Protein AF-A0A5C5ZJC8-F1 (afdb_monomer)

pLDDT: mean 74.89, std 16.45, range [43.16, 97.62]

Foldseek 3Di:
DDDDPVVNVVVVVVVVVVVVVVVVVVVVVVVVVVCVPPPQQLVRVLVVLVVCVVVVVDDPVRNVVSCVVSVVRVVVVPPDDDDDPCPPPPPDPDPDDDDDDDDDDDDDDDDD

Structure (mmCIF, N/CA/C/O backbone):
data_AF-A0A5C5ZJC8-F1
#
_entry.id   AF-A0A5C5ZJC8-F1
#
loop_
_atom_site.group_PDB
_atom_site.id
_atom_site.type_symbol
_atom_site.label_atom_id
_atom_site.label_alt_id
_atom_site.label_comp_id
_atom_site.label_asym_id
_atom_site.label_entity_id
_atom_site.label_seq_id
_atom_site.pdbx_PDB_ins_code
_atom_site.Cartn_x
_atom_site.Cartn_y
_atom_site.Cartn_z
_atom_site.occupancy
_atom_site.B_iso_or_equiv
_atom_site.auth_seq_id
_atom_site.auth_comp_id
_atom_site.auth_asym_id
_atom_site.auth_atom_id
_atom_site.pdbx_PDB_model_num
ATOM 1 N N . MET A 1 1 ? 9.262 2.527 -43.964 1.00 54.50 1 MET A N 1
ATOM 2 C CA . MET A 1 1 ? 8.753 1.860 -42.747 1.00 54.50 1 MET A CA 1
ATOM 3 C C . MET A 1 1 ? 9.905 1.767 -41.766 1.00 54.50 1 MET A C 1
ATOM 5 O O . MET A 1 1 ? 10.936 1.224 -42.136 1.00 54.50 1 MET A O 1
ATOM 9 N N . LEU A 1 2 ? 9.792 2.381 -40.588 1.00 67.94 2 LEU A N 1
ATOM 10 C CA . LEU A 1 2 ? 10.850 2.338 -39.580 1.00 67.94 2 LEU A CA 1
ATOM 11 C C . LEU A 1 2 ? 10.755 0.989 -38.848 1.00 67.94 2 LEU A C 1
ATOM 13 O O . LEU A 1 2 ? 9.857 0.798 -38.033 1.00 67.94 2 LEU A O 1
ATOM 17 N N . THR A 1 3 ? 11.620 0.032 -39.188 1.00 79.50 3 THR A N 1
ATOM 18 C CA . THR A 1 3 ? 11.687 -1.261 -38.489 1.00 79.50 3 THR A CA 1
ATOM 19 C C . THR A 1 3 ? 12.457 -1.072 -37.192 1.00 79.50 3 THR A C 1
ATOM 21 O O . THR A 1 3 ? 13.662 -0.830 -37.207 1.00 79.50 3 THR A O 1
ATOM 24 N N . ILE A 1 4 ? 11.757 -1.176 -36.066 1.00 81.31 4 ILE A N 1
ATOM 25 C CA . ILE A 1 4 ? 12.390 -1.222 -34.750 1.00 81.31 4 ILE A CA 1
ATOM 26 C C . ILE A 1 4 ? 12.947 -2.641 -34.566 1.00 81.31 4 ILE A C 1
ATOM 28 O O . ILE A 1 4 ? 12.202 -3.606 -34.752 1.00 81.31 4 ILE A O 1
ATOM 32 N N . PRO A 1 5 ? 14.238 -2.808 -34.231 1.00 86.44 5 PRO A N 1
ATOM 33 C CA . PRO A 1 5 ? 14.788 -4.134 -34.004 1.00 86.44 5 PRO A CA 1
ATOM 34 C C . PRO A 1 5 ? 14.104 -4.777 -32.786 1.00 86.44 5 PRO A C 1
ATOM 36 O O . PRO A 1 5 ? 13.853 -4.086 -31.793 1.00 86.44 5 PRO A O 1
ATOM 39 N N .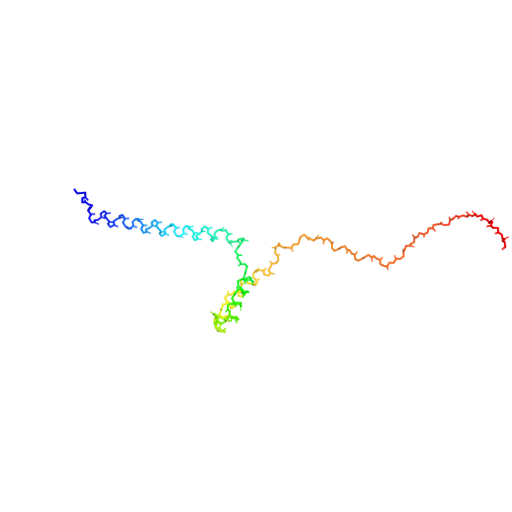 PRO A 1 6 ? 13.839 -6.096 -32.811 1.00 85.75 6 PRO A N 1
ATOM 40 C CA . PRO A 1 6 ? 13.054 -6.772 -31.772 1.00 85.75 6 PRO A CA 1
ATOM 41 C C . PRO A 1 6 ? 13.667 -6.612 -30.374 1.00 85.75 6 PRO A C 1
ATOM 43 O O . PRO A 1 6 ? 12.950 -6.497 -29.384 1.00 85.75 6 PRO A O 1
ATOM 46 N N . MET A 1 7 ? 14.996 -6.507 -30.297 1.00 86.31 7 MET A N 1
ATOM 47 C CA . MET A 1 7 ? 15.718 -6.265 -29.045 1.00 86.31 7 MET A CA 1
ATOM 48 C C . MET A 1 7 ? 15.472 -4.859 -28.485 1.00 86.31 7 MET A C 1
ATOM 50 O O . MET A 1 7 ? 15.317 -4.701 -27.278 1.00 86.31 7 MET A O 1
ATOM 54 N N . ALA A 1 8 ? 15.375 -3.838 -29.345 1.00 90.31 8 ALA A N 1
ATOM 55 C CA . ALA A 1 8 ? 15.044 -2.483 -28.905 1.00 90.31 8 ALA A CA 1
ATOM 56 C C . ALA A 1 8 ? 13.580 -2.382 -28.463 1.00 90.31 8 ALA A C 1
ATOM 58 O O . ALA A 1 8 ? 13.286 -1.719 -27.473 1.00 90.31 8 ALA A O 1
ATOM 59 N N . GLN A 1 9 ? 12.670 -3.083 -29.145 1.00 89.38 9 GLN A N 1
ATOM 60 C CA . GLN A 1 9 ? 11.273 -3.170 -28.721 1.00 89.38 9 GLN A CA 1
ATOM 61 C C . GLN A 1 9 ? 11.147 -3.832 -27.340 1.00 89.38 9 GLN A C 1
ATOM 63 O O . GLN A 1 9 ? 10.446 -3.309 -26.475 1.00 89.38 9 GLN A O 1
ATOM 68 N N . ALA A 1 10 ? 11.861 -4.937 -27.104 1.00 92.25 10 ALA A N 1
ATOM 69 C CA . ALA A 1 10 ? 11.886 -5.600 -25.802 1.00 92.25 10 ALA A CA 1
ATOM 70 C C . ALA A 1 10 ? 12.462 -4.691 -24.703 1.00 92.25 10 ALA A C 1
ATOM 72 O O . ALA A 1 10 ? 11.873 -4.581 -23.629 1.00 92.25 10 ALA A O 1
ATOM 73 N N . ALA A 1 11 ? 13.566 -3.990 -24.984 1.00 94.38 11 ALA A N 1
ATOM 74 C CA . ALA A 1 11 ? 14.177 -3.058 -24.040 1.00 94.38 11 ALA A CA 1
ATOM 75 C C . ALA A 1 11 ? 13.242 -1.891 -23.677 1.00 94.38 11 ALA A C 1
ATOM 77 O O . ALA A 1 11 ? 13.147 -1.527 -22.507 1.00 94.38 11 ALA A O 1
ATOM 78 N N . LEU A 1 12 ? 12.511 -1.338 -24.652 1.00 94.81 12 LEU A N 1
ATOM 79 C CA . LEU A 1 12 ? 11.537 -0.268 -24.419 1.00 94.81 12 LEU A CA 1
ATOM 80 C C . LEU A 1 12 ? 10.365 -0.732 -23.551 1.00 94.81 12 LEU A C 1
ATOM 82 O O . LEU A 1 12 ? 9.989 -0.033 -22.612 1.00 94.81 12 LEU A O 1
ATOM 86 N N . LEU A 1 13 ? 9.810 -1.914 -23.828 1.00 95.19 13 LEU A N 1
ATOM 87 C CA . LEU A 1 13 ? 8.735 -2.483 -23.012 1.00 95.19 13 LEU A CA 1
ATOM 88 C C . LEU A 1 13 ? 9.210 -2.776 -21.588 1.00 95.19 13 LEU A C 1
ATOM 90 O O . LEU A 1 13 ? 8.511 -2.465 -20.630 1.00 95.19 13 LEU A O 1
ATOM 94 N N . PHE A 1 14 ? 10.415 -3.322 -21.440 1.00 95.69 14 PHE A N 1
ATOM 95 C CA . PHE A 1 14 ? 11.000 -3.582 -20.131 1.00 95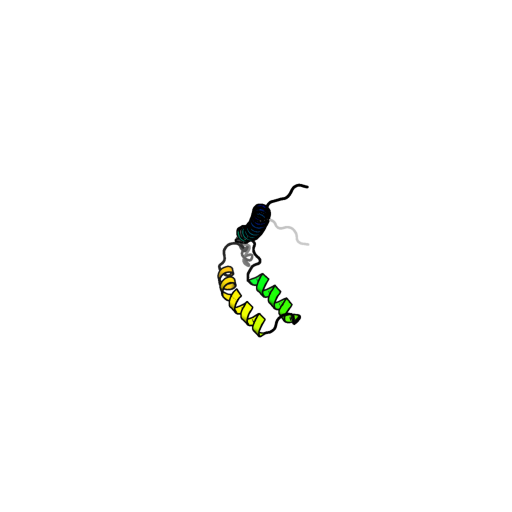.69 14 PHE A CA 1
ATOM 96 C C . PHE A 1 14 ? 11.217 -2.288 -19.335 1.00 95.69 14 PHE A C 1
ATOM 98 O O . PHE A 1 14 ? 10.813 -2.203 -18.177 1.00 95.69 14 PHE A O 1
ATOM 105 N N . ALA A 1 15 ? 11.778 -1.254 -19.967 1.00 96.44 15 ALA A N 1
ATOM 106 C CA . ALA A 1 15 ? 11.948 0.059 -19.350 1.00 96.44 15 ALA A CA 1
ATOM 107 C C . ALA A 1 15 ? 10.603 0.684 -18.949 1.00 96.44 15 ALA A C 1
ATOM 109 O O . ALA A 1 15 ? 10.492 1.247 -17.862 1.00 96.44 15 ALA A O 1
ATOM 110 N N . LEU A 1 16 ? 9.569 0.539 -19.785 1.00 97.25 16 LEU A N 1
ATOM 111 C CA . LEU A 1 16 ? 8.218 1.003 -19.477 1.00 97.25 16 LEU A CA 1
ATOM 112 C C . LEU A 1 16 ? 7.641 0.286 -18.251 1.00 97.25 16 LEU A C 1
ATOM 114 O O . LEU A 1 16 ? 7.115 0.940 -17.355 1.00 97.25 16 LEU A O 1
ATOM 118 N N . ILE A 1 17 ? 7.772 -1.041 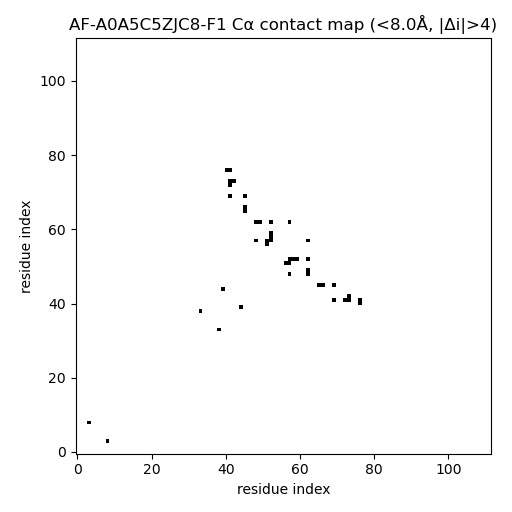-18.177 1.00 97.62 17 ILE A N 1
ATOM 119 C CA . ILE A 1 17 ? 7.315 -1.830 -17.025 1.00 97.62 17 ILE A CA 1
ATOM 120 C C . ILE A 1 17 ? 8.040 -1.386 -15.752 1.00 97.62 17 ILE A C 1
ATOM 122 O O . ILE A 1 17 ? 7.392 -1.168 -14.730 1.00 97.62 17 ILE A O 1
ATOM 126 N N . LEU A 1 18 ? 9.362 -1.201 -15.807 1.00 97.56 18 LEU A N 1
ATOM 127 C CA . LEU A 1 18 ? 10.130 -0.719 -14.659 1.00 97.56 18 LEU A CA 1
ATOM 128 C C . LEU A 1 18 ? 9.715 0.689 -14.233 1.00 97.56 18 LEU A C 1
ATOM 130 O O . LEU A 1 18 ? 9.589 0.941 -13.038 1.00 97.56 18 LEU A O 1
ATOM 134 N N . ALA A 1 19 ? 9.461 1.591 -15.183 1.00 96.00 19 ALA A N 1
ATOM 135 C CA . ALA A 1 19 ? 8.988 2.937 -14.882 1.00 96.00 19 ALA A CA 1
ATOM 136 C C . ALA A 1 19 ? 7.613 2.914 -14.196 1.00 96.00 19 ALA A C 1
ATOM 138 O O . ALA A 1 19 ? 7.410 3.614 -13.205 1.00 96.00 19 ALA A O 1
ATOM 139 N N . LEU A 1 20 ? 6.692 2.069 -14.670 1.00 97.00 20 LEU A N 1
ATOM 140 C CA . LEU A 1 20 ? 5.382 1.881 -14.044 1.00 97.00 20 LEU A CA 1
ATOM 141 C C . LEU A 1 20 ? 5.503 1.277 -12.641 1.00 97.00 20 LEU A C 1
ATOM 143 O O . LEU A 1 20 ? 4.871 1.771 -11.711 1.00 97.00 20 LEU A O 1
ATOM 147 N N . ALA A 1 21 ? 6.338 0.250 -12.468 1.00 96.00 21 ALA A N 1
ATOM 148 C CA . ALA A 1 21 ? 6.569 -0.382 -11.172 1.00 96.00 21 ALA A CA 1
ATOM 149 C C . ALA A 1 21 ? 7.206 0.591 -10.169 1.00 96.00 21 ALA A C 1
ATOM 151 O O . ALA A 1 21 ? 6.755 0.684 -9.030 1.00 96.00 21 ALA A O 1
ATOM 152 N N . ALA A 1 22 ? 8.209 1.361 -10.599 1.00 94.50 22 ALA A N 1
ATOM 153 C CA . ALA A 1 22 ? 8.837 2.394 -9.783 1.00 94.50 22 ALA A CA 1
ATOM 154 C C . ALA A 1 22 ? 7.848 3.513 -9.426 1.00 94.50 22 ALA A C 1
ATOM 156 O O . ALA A 1 22 ? 7.819 3.952 -8.280 1.00 94.50 22 ALA A O 1
ATOM 157 N N . GLY A 1 23 ? 7.004 3.936 -10.372 1.00 94.31 23 GLY A N 1
ATOM 158 C CA . GLY A 1 23 ? 5.946 4.917 -10.130 1.00 94.31 23 GLY A CA 1
ATOM 159 C C . GLY A 1 23 ? 4.908 4.425 -9.121 1.00 94.31 23 GLY A C 1
ATOM 160 O O . GLY A 1 23 ? 4.585 5.143 -8.179 1.00 94.31 23 GLY A O 1
ATOM 161 N N . ALA A 1 24 ? 4.441 3.182 -9.263 1.00 90.62 24 ALA A N 1
ATOM 162 C CA . ALA A 1 24 ? 3.524 2.554 -8.314 1.00 90.62 24 ALA A CA 1
ATOM 163 C C . ALA A 1 24 ? 4.156 2.424 -6.921 1.00 90.62 24 ALA A C 1
ATOM 165 O O . ALA A 1 24 ? 3.540 2.795 -5.924 1.00 90.62 24 ALA A O 1
ATOM 166 N N . PHE A 1 25 ? 5.409 1.966 -6.849 1.00 91.75 25 PHE A N 1
ATOM 167 C CA . PHE A 1 25 ? 6.154 1.880 -5.597 1.00 91.75 25 PHE A CA 1
ATOM 168 C C . PHE A 1 25 ? 6.317 3.252 -4.938 1.00 91.75 25 PHE A C 1
ATOM 170 O O . PHE A 1 25 ? 6.089 3.390 -3.740 1.00 91.75 25 PHE A O 1
ATOM 177 N N . TRP A 1 26 ? 6.671 4.278 -5.713 1.00 89.25 26 TRP A N 1
ATOM 178 C CA . TRP A 1 26 ? 6.819 5.639 -5.211 1.00 89.25 26 TRP A CA 1
ATOM 179 C C . TRP A 1 26 ? 5.491 6.212 -4.712 1.00 89.25 26 TRP A C 1
ATOM 181 O O . TRP A 1 26 ? 5.471 6.842 -3.660 1.00 89.25 26 TRP A O 1
ATOM 191 N N . LEU A 1 27 ? 4.379 5.944 -5.405 1.00 86.00 27 LEU A N 1
ATOM 192 C CA . LEU A 1 27 ? 3.042 6.365 -4.985 1.00 86.00 27 LEU A CA 1
ATOM 193 C C . LEU A 1 27 ? 2.644 5.724 -3.648 1.00 86.00 27 LEU A C 1
ATOM 195 O O . LEU A 1 27 ? 2.269 6.437 -2.721 1.00 86.00 27 LEU A O 1
ATOM 199 N N . VAL A 1 28 ? 2.820 4.405 -3.517 1.00 84.12 28 VAL A N 1
ATOM 200 C CA . VAL A 1 28 ? 2.569 3.676 -2.261 1.00 84.12 28 VAL A CA 1
ATOM 201 C C . VAL A 1 28 ? 3.467 4.206 -1.141 1.00 84.12 28 VAL A C 1
ATOM 203 O O . VAL A 1 28 ? 2.989 4.542 -0.063 1.00 84.12 28 VAL A O 1
ATOM 206 N N . ARG A 1 29 ? 4.768 4.372 -1.411 1.00 79.56 29 ARG A N 1
ATOM 207 C CA . ARG A 1 29 ? 5.744 4.923 -0.458 1.00 79.56 29 ARG A CA 1
ATOM 208 C C . ARG A 1 29 ? 5.403 6.356 -0.037 1.00 79.56 29 ARG A C 1
ATOM 210 O O . ARG A 1 29 ? 5.686 6.726 1.101 1.00 79.56 29 ARG A O 1
ATOM 217 N N . SER A 1 30 ? 4.841 7.154 -0.945 1.00 74.25 30 SER A N 1
ATOM 218 C CA . SER A 1 30 ? 4.428 8.539 -0.701 1.00 74.25 30 SER A CA 1
ATOM 219 C C . SER A 1 30 ? 3.223 8.619 0.234 1.00 74.25 30 SER A C 1
ATOM 221 O O . SER A 1 30 ? 3.138 9.558 1.023 1.00 74.25 30 SER A O 1
ATOM 223 N N . TRP A 1 31 ? 2.313 7.646 0.176 1.00 72.56 31 TRP A N 1
ATOM 224 C CA . TRP A 1 31 ? 1.202 7.537 1.123 1.00 72.56 31 TRP A CA 1
ATOM 225 C C . TRP A 1 31 ? 1.692 7.025 2.481 1.00 72.56 31 TRP A C 1
ATOM 227 O O . TRP A 1 31 ? 1.576 7.737 3.471 1.00 72.56 31 TRP A O 1
ATOM 237 N N . THR A 1 32 ? 2.465 5.934 2.505 1.00 61.91 32 THR A N 1
ATOM 238 C CA . THR A 1 32 ? 3.050 5.389 3.746 1.00 61.91 32 THR A CA 1
A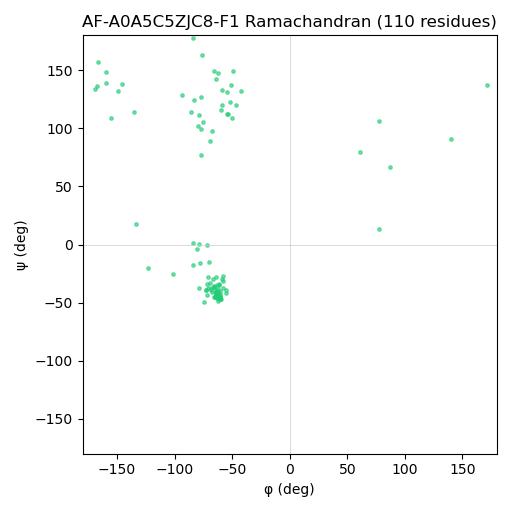TOM 239 C C . THR A 1 32 ? 3.950 6.375 4.509 1.00 61.91 32 THR A C 1
ATOM 241 O O . THR A 1 32 ? 4.104 6.256 5.717 1.00 61.91 32 THR A O 1
ATOM 244 N N . GLY A 1 33 ? 4.576 7.346 3.834 1.00 54.69 33 GLY A N 1
ATOM 245 C CA . GLY A 1 33 ? 5.385 8.380 4.491 1.00 54.69 33 GLY A CA 1
ATOM 246 C C . GLY A 1 33 ? 4.588 9.510 5.155 1.00 54.69 33 GLY A C 1
ATOM 247 O O . GLY A 1 33 ? 5.176 10.246 5.938 1.00 54.69 33 GLY A O 1
ATOM 248 N N . ARG A 1 34 ? 3.296 9.668 4.834 1.00 52.75 34 ARG A N 1
ATOM 249 C CA . ARG A 1 34 ? 2.390 10.655 5.455 1.00 52.75 34 ARG A CA 1
ATOM 250 C C . ARG A 1 34 ? 1.463 10.019 6.496 1.00 52.75 34 ARG A C 1
ATOM 252 O O . ARG A 1 34 ? 1.083 10.681 7.448 1.00 52.75 34 ARG A O 1
ATOM 259 N N . ASP A 1 35 ? 1.186 8.724 6.366 1.00 50.91 35 ASP A N 1
ATOM 260 C CA . ASP A 1 35 ? 0.290 7.987 7.268 1.00 50.91 35 ASP A CA 1
ATOM 261 C C . ASP A 1 35 ? 0.932 7.590 8.612 1.00 50.91 35 ASP A C 1
ATOM 263 O O . ASP A 1 35 ? 0.274 6.971 9.440 1.00 50.91 35 ASP A O 1
ATOM 267 N N . ALA A 1 36 ? 2.204 7.930 8.858 1.00 52.81 36 ALA A N 1
ATOM 268 C CA . ALA A 1 36 ? 2.811 7.735 10.178 1.00 52.81 36 ALA A CA 1
ATOM 269 C C . ALA A 1 36 ? 2.241 8.694 11.245 1.00 52.81 36 ALA A C 1
ATOM 271 O O . ALA A 1 36 ? 2.449 8.452 12.429 1.00 52.81 36 ALA A O 1
ATOM 272 N N . GLU A 1 37 ? 1.537 9.756 10.833 1.00 52.78 37 GLU A N 1
ATOM 273 C CA . GLU A 1 37 ? 0.879 10.709 11.740 1.00 52.78 37 GLU A CA 1
ATOM 274 C C . GLU A 1 37 ? -0.642 10.845 11.499 1.00 52.78 37 GLU A C 1
ATOM 276 O O . GLU A 1 37 ? -1.333 11.250 12.425 1.00 52.78 37 GLU A O 1
ATOM 281 N N . ASP A 1 38 ? -1.176 10.469 10.322 1.00 56.69 38 ASP A N 1
ATOM 282 C CA . ASP A 1 38 ? -2.599 10.671 9.948 1.00 56.69 38 ASP A CA 1
ATOM 283 C C . ASP A 1 38 ? -3.289 9.423 9.324 1.00 56.69 38 ASP A C 1
ATOM 285 O O . ASP A 1 38 ? -4.321 9.534 8.653 1.00 56.69 38 ASP A O 1
ATOM 289 N N . GLY A 1 39 ? -2.733 8.216 9.487 1.00 58.09 39 GLY A N 1
ATOM 290 C CA . GLY A 1 39 ? -3.426 6.981 9.089 1.00 58.09 39 GLY A CA 1
ATOM 291 C C . GLY A 1 39 ? -4.688 6.746 9.940 1.00 58.09 39 GLY A C 1
ATOM 292 O O . GLY A 1 39 ? -4.708 7.158 11.097 1.00 58.09 39 GLY A O 1
ATOM 293 N N . PRO A 1 40 ? -5.755 6.101 9.417 1.00 62.38 40 PRO A N 1
ATOM 294 C CA . PRO A 1 40 ? -6.926 5.789 10.228 1.00 62.38 40 PRO A CA 1
ATOM 295 C C . PRO A 1 40 ? -6.494 4.928 11.409 1.00 62.38 40 PRO A C 1
ATOM 297 O O . PRO A 1 40 ? -5.961 3.832 11.222 1.00 62.38 40 PRO A O 1
ATOM 300 N N . GLU A 1 41 ? -6.747 5.453 12.600 1.00 75.81 41 GLU A N 1
ATOM 301 C CA . GLU A 1 41 ? -6.440 4.816 13.869 1.00 75.81 41 GLU A CA 1
ATOM 302 C C . GLU A 1 41 ? -6.953 3.368 13.906 1.00 75.81 41 GLU A C 1
ATOM 304 O O . GLU A 1 41 ? -7.978 3.018 13.293 1.00 75.81 41 GLU A O 1
ATOM 309 N N . ALA A 1 42 ? -6.266 2.497 14.646 1.00 80.75 42 ALA A N 1
ATOM 310 C CA . ALA A 1 42 ? -6.636 1.084 14.733 1.00 80.75 42 ALA A CA 1
ATOM 311 C C . ALA A 1 42 ? -8.073 0.921 15.268 1.00 80.75 42 ALA A C 1
ATOM 313 O O . ALA A 1 42 ? -8.806 -0.001 14.882 1.00 80.75 42 ALA A O 1
ATOM 314 N N . SER A 1 43 ? -8.509 1.865 16.106 1.00 77.94 43 SER A N 1
ATOM 315 C CA . SER A 1 43 ? -9.876 2.001 16.615 1.00 77.94 43 SER A CA 1
ATOM 316 C C . SER A 1 43 ? -10.913 2.304 15.516 1.00 77.94 43 SER A C 1
ATOM 318 O O . SER A 1 43 ? -12.005 1.711 15.489 1.00 77.94 43 SER A O 1
ATOM 320 N N . GLU A 1 44 ? -10.567 3.162 14.556 1.00 81.19 44 GLU A N 1
ATOM 321 C CA . GLU A 1 44 ? -11.408 3.513 13.411 1.00 81.19 44 GLU A CA 1
ATOM 322 C C . GLU A 1 44 ? -11.504 2.349 12.413 1.00 81.19 44 GLU A C 1
ATOM 324 O O . GLU A 1 44 ? -12.598 1.996 11.952 1.00 81.19 44 GLU A O 1
ATOM 329 N N . LEU A 1 45 ? -10.379 1.689 12.128 1.00 87.69 45 LEU A N 1
ATOM 330 C CA . LEU A 1 45 ? -10.335 0.499 11.277 1.00 87.69 45 LEU A CA 1
ATOM 331 C C . LEU A 1 45 ? -11.197 -0.631 11.853 1.00 87.69 45 LEU A C 1
ATOM 333 O O . LEU A 1 45 ? -12.022 -1.206 11.136 1.00 87.69 45 LEU A O 1
ATOM 337 N N . LEU A 1 46 ? -11.085 -0.912 13.155 1.00 88.62 46 LEU A N 1
ATOM 338 C CA . LEU A 1 46 ? -11.892 -1.946 13.808 1.00 88.62 46 LEU A CA 1
ATOM 339 C C . LEU A 1 46 ? -13.392 -1.618 13.768 1.00 88.62 46 LEU A C 1
ATOM 341 O O . LEU A 1 46 ? -14.225 -2.512 13.593 1.00 88.62 46 LEU A O 1
ATOM 345 N N . THR A 1 47 ? -13.742 -0.335 13.866 1.00 88.31 47 THR A N 1
ATOM 346 C CA . THR A 1 47 ? -15.126 0.129 13.716 1.00 88.31 47 THR A CA 1
ATOM 347 C C . THR A 1 47 ? -15.661 -0.137 12.308 1.00 88.31 47 THR A C 1
ATOM 349 O O . THR A 1 47 ? -16.769 -0.662 12.177 1.00 88.31 47 THR A O 1
ATOM 352 N N . LYS A 1 48 ? -14.872 0.129 11.259 1.00 87.25 48 LYS A N 1
ATOM 353 C CA . LYS A 1 48 ? -15.251 -0.174 9.867 1.00 87.25 48 LYS A CA 1
ATOM 354 C C . LYS A 1 48 ? -15.411 -1.676 9.624 1.00 87.25 48 LYS A C 1
ATOM 356 O O . LYS A 1 48 ? -16.387 -2.089 9.004 1.00 87.25 48 LYS A O 1
ATOM 361 N N . PHE A 1 49 ? -14.516 -2.510 10.152 1.00 89.56 49 PHE A N 1
ATOM 362 C CA . PHE A 1 49 ? -14.649 -3.966 10.023 1.00 89.56 49 PHE A CA 1
ATOM 363 C C . PHE A 1 49 ? -15.874 -4.518 10.760 1.00 89.56 49 PHE A C 1
ATOM 365 O O . PHE A 1 49 ? -16.537 -5.410 10.236 1.00 89.56 49 PHE A O 1
ATOM 372 N N . ARG A 1 50 ? -16.228 -3.959 11.927 1.00 88.19 50 ARG A N 1
ATOM 373 C CA . ARG A 1 50 ? -17.463 -4.306 12.654 1.00 88.19 50 ARG A CA 1
ATOM 374 C C . ARG A 1 50 ? -18.721 -3.965 11.849 1.00 88.19 50 ARG A C 1
ATOM 376 O O . ARG A 1 50 ? -19.677 -4.731 11.865 1.00 88.19 50 ARG A O 1
ATOM 383 N N . GLU A 1 51 ? -18.714 -2.841 11.140 1.00 90.38 51 GLU A N 1
ATOM 384 C CA . GLU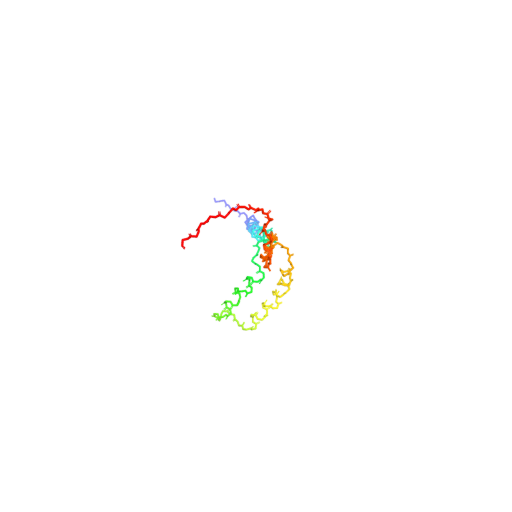 A 1 51 ? -19.817 -2.429 10.263 1.00 90.38 51 GLU A CA 1
ATOM 385 C C . GLU A 1 51 ? -19.968 -3.363 9.050 1.00 90.38 51 GLU A C 1
ATOM 387 O O . GLU A 1 51 ? -21.074 -3.722 8.658 1.00 90.38 51 GLU A O 1
ATOM 392 N N . VAL A 1 52 ? -18.860 -3.797 8.444 1.00 90.81 52 VAL A N 1
ATOM 393 C CA . VAL A 1 52 ? -18.900 -4.761 7.330 1.00 90.81 52 VAL A CA 1
ATOM 394 C C . VAL A 1 52 ? -19.354 -6.142 7.814 1.00 90.81 52 VAL A C 1
ATOM 396 O O . VAL A 1 52 ? -20.145 -6.800 7.139 1.00 90.81 52 VAL A O 1
ATOM 399 N N . HIS A 1 53 ? -18.904 -6.554 9.000 1.00 90.50 53 HIS A N 1
ATOM 400 C CA . HIS A 1 53 ? -19.332 -7.782 9.670 1.00 90.50 53 HIS A CA 1
ATOM 401 C C . HIS A 1 53 ? -20.839 -7.787 9.966 1.00 90.50 53 HIS A C 1
ATOM 403 O O . HIS A 1 53 ? -21.524 -8.738 9.596 1.00 90.50 53 HIS A O 1
ATOM 409 N N . SER A 1 54 ? -21.390 -6.699 10.517 1.00 88.44 54 SER A N 1
ATOM 410 C CA . SER A 1 54 ? -22.827 -6.602 10.832 1.00 88.44 54 SER A CA 1
ATOM 411 C C . SER A 1 54 ? -23.727 -6.668 9.592 1.00 88.44 54 SER A C 1
ATOM 413 O O . SER A 1 54 ? -24.857 -7.148 9.666 1.00 88.44 54 SER A O 1
ATOM 415 N N . ARG A 1 55 ? -23.214 -6.230 8.436 1.00 91.94 55 ARG A N 1
ATOM 416 C CA . ARG A 1 55 ? -23.890 -6.311 7.132 1.00 91.94 55 ARG A CA 1
ATOM 417 C C . ARG A 1 55 ? -23.706 -7.665 6.432 1.00 91.94 55 ARG A C 1
ATOM 419 O O . ARG A 1 55 ? -24.198 -7.834 5.320 1.00 91.94 55 ARG A O 1
ATOM 426 N N . GLY A 1 56 ? -22.999 -8.615 7.050 1.00 87.62 56 GLY A N 1
ATOM 427 C CA . GLY A 1 56 ? -22.730 -9.945 6.494 1.00 87.62 56 GLY A CA 1
ATOM 428 C C . GLY A 1 56 ? -21.631 -9.981 5.426 1.00 87.62 56 GLY A C 1
ATOM 429 O O . GLY A 1 56 ? -21.497 -10.979 4.726 1.00 87.62 56 GLY A O 1
ATOM 430 N N . GLY A 1 57 ? -20.844 -8.909 5.283 1.00 86.44 57 GLY A N 1
ATOM 431 C CA . GLY A 1 57 ? -19.699 -8.853 4.367 1.00 86.44 57 GLY A CA 1
ATOM 432 C C . GLY A 1 57 ? -18.433 -9.516 4.916 1.00 86.44 57 GLY A C 1
ATOM 433 O O . GLY A 1 57 ? -17.423 -9.563 4.221 1.00 86.44 57 GLY A O 1
ATOM 434 N N . LEU A 1 58 ? -18.481 -9.996 6.160 1.00 89.00 58 LEU A N 1
ATOM 435 C CA . LEU A 1 58 ? -17.392 -10.688 6.834 1.00 89.00 58 LEU A CA 1
ATOM 436 C C . LEU A 1 58 ? -17.977 -11.764 7.754 1.00 89.00 58 LEU A C 1
ATOM 438 O O . LEU A 1 58 ? -18.962 -11.502 8.444 1.00 89.00 58 LEU A O 1
ATOM 442 N N . SER A 1 59 ? -17.376 -12.950 7.787 1.00 87.06 59 SER A N 1
ATOM 443 C CA . SER A 1 59 ? -17.741 -13.992 8.753 1.00 87.06 59 SER A CA 1
ATOM 444 C C . SER A 1 59 ? -17.177 -13.702 10.152 1.00 87.06 59 SER A C 1
ATOM 446 O O . SER A 1 59 ? -16.249 -12.906 10.320 1.00 87.06 59 SER A O 1
ATOM 448 N N . ASP A 1 60 ? -17.716 -14.372 11.174 1.00 88.81 60 ASP A N 1
ATOM 449 C CA . ASP A 1 60 ? -17.246 -14.248 12.562 1.00 88.81 60 ASP A CA 1
ATOM 450 C C . ASP A 1 60 ? -15.757 -14.600 12.721 1.00 88.81 60 ASP A C 1
ATOM 452 O O . ASP A 1 60 ? -15.039 -13.957 13.493 1.00 88.81 60 ASP A O 1
ATOM 456 N N . ASP A 1 61 ? -15.278 -15.609 11.989 1.00 90.31 61 ASP A N 1
ATOM 457 C CA . ASP A 1 61 ? -13.890 -16.079 12.057 1.00 90.31 61 ASP A CA 1
ATOM 458 C C . ASP A 1 61 ? -12.921 -15.093 11.397 1.00 90.31 61 ASP A C 1
ATOM 460 O O . ASP A 1 61 ? -11.836 -14.811 11.921 1.00 90.31 61 ASP A O 1
ATOM 464 N N . GLU A 1 62 ? -13.337 -14.500 10.280 1.00 90.38 62 GLU A N 1
ATOM 465 C CA . GLU A 1 62 ? -12.600 -13.428 9.615 1.00 90.38 62 GLU A CA 1
ATOM 466 C C . GLU A 1 62 ? -12.554 -12.171 10.491 1.00 90.38 62 GLU A C 1
ATOM 468 O O . GLU A 1 62 ? -11.476 -11.608 10.698 1.00 90.38 62 GLU A O 1
ATOM 473 N N . PHE A 1 63 ? -13.680 -11.775 11.096 1.00 91.31 63 PHE A N 1
ATOM 474 C CA . PHE A 1 63 ? -13.722 -10.640 12.020 1.00 91.31 63 PHE A CA 1
ATOM 475 C C . PHE A 1 63 ? -12.811 -10.859 13.233 1.00 91.31 63 PHE A C 1
ATOM 477 O O . PHE A 1 63 ? -12.035 -9.975 13.605 1.00 91.31 63 PHE A O 1
ATOM 484 N N . ARG A 1 64 ? -12.843 -12.058 13.828 1.00 89.44 64 ARG A N 1
ATOM 485 C CA . ARG A 1 64 ? -11.978 -12.433 14.956 1.00 89.44 64 ARG A CA 1
ATOM 486 C C . ARG A 1 64 ? -10.501 -12.362 14.584 1.00 89.44 64 ARG A C 1
ATOM 488 O O . ARG A 1 64 ? -9.708 -11.838 15.361 1.00 89.44 64 ARG A O 1
ATOM 495 N N . THR A 1 65 ? -10.142 -12.837 13.396 1.00 92.19 65 THR A N 1
ATOM 496 C CA . THR A 1 65 ? -8.762 -12.802 12.898 1.00 92.19 65 THR A CA 1
ATOM 497 C C . THR A 1 65 ? -8.266 -11.369 12.723 1.00 92.19 65 THR A C 1
ATOM 499 O O . THR A 1 65 ? -7.152 -11.045 13.135 1.00 92.19 65 THR A O 1
ATOM 502 N N . ILE A 1 66 ? -9.095 -10.494 12.150 1.00 89.31 66 ILE A N 1
ATOM 503 C CA . ILE A 1 66 ? -8.776 -9.070 11.996 1.00 89.31 66 ILE A CA 1
ATOM 504 C C . ILE A 1 66 ? -8.630 -8.408 13.369 1.00 89.31 66 ILE A C 1
ATOM 506 O O . ILE A 1 66 ? -7.629 -7.742 13.620 1.00 89.31 66 ILE A O 1
ATOM 510 N N . LYS A 1 67 ? -9.557 -8.665 14.300 1.00 88.19 67 LYS A N 1
ATOM 511 C CA . LYS A 1 67 ? -9.474 -8.170 15.681 1.00 88.19 67 LYS A CA 1
ATOM 512 C C . LYS A 1 67 ? -8.166 -8.579 16.366 1.00 88.19 67 LYS A C 1
ATOM 514 O O . LYS A 1 67 ? -7.559 -7.757 17.043 1.00 88.19 67 LYS A O 1
ATOM 519 N N . THR A 1 68 ? -7.710 -9.819 16.185 1.00 90.94 68 THR A N 1
ATOM 520 C CA . THR A 1 68 ? -6.432 -10.288 16.745 1.00 90.94 68 THR A CA 1
ATOM 521 C C . THR A 1 68 ? -5.229 -9.572 16.131 1.00 90.94 68 THR A C 1
ATOM 523 O O . THR A 1 68 ? -4.274 -9.290 16.848 1.00 90.94 68 THR A O 1
ATOM 526 N N . LYS A 1 69 ? -5.273 -9.248 14.834 1.00 88.38 69 LYS A N 1
ATOM 527 C CA . LYS A 1 69 ? -4.201 -8.502 14.156 1.00 88.38 69 LYS A CA 1
ATOM 528 C C . LYS A 1 69 ? -4.149 -7.026 14.553 1.00 88.38 69 LYS A C 1
ATOM 530 O O . LYS A 1 69 ? -3.054 -6.494 14.631 1.00 88.38 69 LYS A O 1
ATOM 535 N N . LEU A 1 70 ? -5.297 -6.400 14.830 1.00 86.75 70 LEU A N 1
ATOM 536 C CA . LEU A 1 70 ? -5.392 -4.990 15.243 1.00 86.75 70 LEU A CA 1
ATOM 537 C C . LEU A 1 70 ? -5.178 -4.780 16.754 1.00 86.75 70 LEU A C 1
ATOM 539 O O . LEU A 1 70 ? -4.900 -3.667 17.187 1.00 86.75 70 LEU A O 1
ATOM 543 N N . ALA A 1 71 ? -5.291 -5.827 17.579 1.00 83.94 71 ALA A N 1
ATOM 544 C CA . ALA A 1 71 ? -5.111 -5.727 19.032 1.00 83.94 71 ALA A CA 1
ATOM 545 C C . ALA A 1 71 ? -3.759 -5.118 19.486 1.00 83.94 71 ALA A C 1
ATOM 547 O O . ALA A 1 71 ? -3.776 -4.344 20.444 1.00 83.94 71 ALA A O 1
ATOM 548 N N . PRO A 1 72 ? -2.608 -5.411 18.844 1.00 82.44 72 PRO A N 1
ATOM 549 C CA . PRO A 1 72 ? -1.333 -4.774 19.178 1.00 82.44 72 PRO A CA 1
ATOM 550 C C . PRO A 1 72 ? -1.306 -3.269 18.877 1.00 82.44 72 PRO A C 1
ATOM 552 O O . PRO A 1 72 ? -0.730 -2.511 19.650 1.00 82.44 72 PRO A O 1
ATOM 555 N N . GLU A 1 73 ? -1.946 -2.839 17.787 1.00 78.81 73 GLU A N 1
ATOM 556 C CA . GLU A 1 73 ? -1.986 -1.433 17.357 1.00 78.81 73 GLU A CA 1
ATOM 557 C C . GLU A 1 73 ? -2.898 -0.603 18.274 1.00 78.81 73 GLU A C 1
ATOM 559 O O . GLU A 1 73 ? -2.512 0.472 18.719 1.00 78.81 73 GLU A O 1
ATOM 564 N N . LEU A 1 74 ? -4.037 -1.166 18.699 1.00 79.19 74 LEU A N 1
ATOM 565 C CA . LEU A 1 74 ? -4.925 -0.559 19.704 1.00 79.19 74 LEU A CA 1
ATOM 566 C C . LEU A 1 74 ? -4.247 -0.356 21.068 1.00 79.19 74 LEU A C 1
ATOM 568 O O . LEU A 1 74 ? -4.558 0.588 21.791 1.00 79.19 74 LEU A O 1
ATOM 572 N N . GLY A 1 75 ? -3.342 -1.264 21.446 1.00 75.94 75 GLY A N 1
ATOM 573 C CA . GLY A 1 75 ? -2.558 -1.135 22.674 1.00 75.94 75 GLY A CA 1
ATOM 574 C C . GLY A 1 75 ? -1.503 -0.029 22.597 1.00 75.94 75 GLY A C 1
ATOM 575 O O . GLY A 1 75 ? -1.163 0.549 23.627 1.00 75.94 75 GLY A O 1
ATOM 576 N N . ALA A 1 76 ? -1.007 0.271 21.394 1.00 71.94 76 ALA A N 1
ATOM 577 C CA . ALA A 1 76 ? -0.070 1.363 21.151 1.00 71.94 76 ALA A CA 1
ATOM 578 C C . ALA A 1 76 ? -0.779 2.729 21.096 1.00 71.94 76 ALA A C 1
ATOM 580 O O . ALA A 1 76 ? -0.251 3.693 21.639 1.00 71.94 76 ALA A O 1
ATOM 581 N N . GLU A 1 77 ? -1.989 2.791 20.527 1.00 63.12 77 GLU A N 1
ATOM 582 C CA . GLU A 1 77 ? -2.838 3.997 20.469 1.00 63.12 77 GLU A CA 1
ATOM 583 C C . GLU A 1 77 ? -3.342 4.437 21.861 1.00 63.12 77 GLU A C 1
ATOM 585 O O . GLU A 1 77 ? -3.516 5.619 22.137 1.00 63.12 77 GLU A O 1
ATOM 590 N N . GLY A 1 78 ? -3.516 3.490 22.791 1.00 62.12 78 GLY A N 1
ATOM 591 C CA . GLY A 1 78 ? -3.894 3.769 24.182 1.00 62.12 78 GLY A CA 1
ATOM 592 C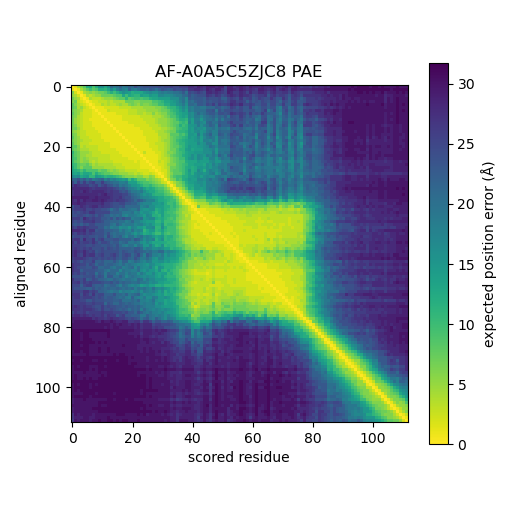 C . GLY A 1 78 ? -2.798 4.404 25.052 1.00 62.12 78 GLY A C 1
ATOM 593 O O . GLY A 1 78 ? -3.042 4.642 26.238 1.00 62.12 78 GLY A O 1
ATOM 594 N N . LEU A 1 79 ? -1.598 4.656 24.510 1.00 50.81 79 LEU A N 1
ATOM 595 C CA . LEU A 1 79 ? -0.555 5.419 25.194 1.00 50.81 79 LEU A CA 1
ATOM 596 C C . LEU A 1 79 ? -0.789 6.919 24.940 1.00 50.81 79 LEU A C 1
ATOM 598 O O . LEU A 1 79 ? -0.704 7.367 23.799 1.00 50.81 79 LEU A O 1
ATOM 602 N N . PRO A 1 80 ? -1.112 7.709 25.979 1.00 49.78 80 PRO A N 1
ATOM 603 C CA . PRO A 1 80 ? -1.577 9.075 25.807 1.00 49.78 80 PRO A CA 1
ATOM 604 C C . PRO A 1 80 ? -0.423 10.005 25.445 1.00 49.78 80 PRO A C 1
ATOM 606 O O . PRO A 1 80 ? 0.331 10.422 26.315 1.00 49.78 80 PRO A O 1
ATOM 609 N N . GLU A 1 81 ? -0.345 10.422 24.191 1.00 56.91 81 GLU A N 1
ATOM 610 C CA . GLU A 1 81 ? 0.314 11.671 23.822 1.00 56.91 81 GLU A CA 1
ATOM 611 C C . GLU A 1 81 ? -0.597 12.391 22.823 1.00 56.91 81 GLU A C 1
ATOM 613 O O . GLU A 1 81 ? -0.812 11.926 21.710 1.00 56.91 81 GLU A O 1
ATOM 618 N N . LYS A 1 82 ? -1.115 13.552 23.254 1.00 58.03 82 LYS A N 1
ATOM 619 C CA . LYS A 1 82 ? -1.893 14.542 22.483 1.00 58.03 82 LYS A CA 1
ATOM 620 C C . LYS A 1 82 ? -3.416 14.346 22.393 1.00 58.03 82 LYS A C 1
ATOM 622 O O . LYS A 1 82 ? -4.010 14.338 21.322 1.00 58.03 82 LYS A O 1
ATOM 627 N N . SER A 1 83 ? -4.076 14.486 23.538 1.00 58.91 83 SER A N 1
ATOM 628 C CA . SER A 1 83 ? -5.312 15.279 23.591 1.00 58.91 83 SER A CA 1
ATOM 629 C C . SER A 1 83 ? -5.542 15.795 25.004 1.00 58.91 83 SER A C 1
ATOM 631 O O . SER A 1 83 ? -5.863 15.034 25.911 1.00 58.91 83 SER A O 1
ATOM 633 N N . GLY A 1 84 ? -5.364 17.104 25.169 1.00 48.94 84 GLY A N 1
ATOM 634 C CA . GLY A 1 84 ? -5.715 17.824 26.383 1.00 48.94 84 GLY A CA 1
ATOM 635 C C . GLY A 1 84 ? -4.680 18.873 26.748 1.00 48.94 84 GLY A C 1
ATOM 636 O O . GLY A 1 84 ? -3.774 18.617 27.531 1.00 48.94 84 GLY A O 1
ATOM 637 N N . THR A 1 85 ? -4.864 20.102 26.264 1.00 43.16 85 THR A N 1
ATOM 638 C CA . THR A 1 85 ? -4.667 21.247 27.156 1.00 43.16 85 THR A CA 1
ATOM 639 C C . THR A 1 85 ? -5.418 20.902 28.443 1.00 43.16 85 THR A C 1
ATOM 641 O O . THR A 1 85 ? -6.625 20.656 28.355 1.00 43.16 85 THR A O 1
ATOM 644 N N . PRO A 1 86 ? -4.771 20.826 29.617 1.00 52.91 86 PRO A N 1
ATOM 645 C CA . PRO A 1 86 ? -5.527 20.841 30.845 1.00 52.91 86 PRO A CA 1
ATOM 646 C C . PRO A 1 86 ? -6.086 22.258 30.925 1.00 52.91 86 PRO A C 1
ATOM 648 O O . PRO A 1 86 ? -5.431 23.159 31.436 1.00 52.91 86 PRO A O 1
ATOM 651 N N . THR A 1 87 ? -7.269 22.483 30.342 1.00 52.44 87 THR A N 1
ATOM 652 C CA . THR A 1 87 ? -8.173 23.494 30.880 1.00 52.44 87 THR A CA 1
ATOM 653 C C . THR A 1 87 ? -8.299 23.097 32.340 1.00 52.44 87 THR A C 1
ATOM 655 O O . THR A 1 87 ? -8.767 21.983 32.601 1.00 52.44 87 THR A O 1
ATOM 658 N N . PRO A 1 88 ? -7.773 23.907 33.278 1.00 58.00 88 PRO A N 1
ATOM 659 C CA . PRO A 1 88 ? -7.915 23.617 34.687 1.00 58.00 88 PRO A CA 1
ATOM 660 C C . PRO A 1 88 ? -9.398 23.384 34.918 1.00 58.00 88 PRO A C 1
ATOM 662 O O . PRO A 1 88 ? -10.210 24.223 34.527 1.00 58.00 88 PRO A O 1
ATOM 665 N N . ALA A 1 89 ? -9.744 22.211 35.450 1.00 62.56 89 ALA A N 1
ATOM 666 C CA . ALA A 1 89 ? -11.055 22.011 36.028 1.00 62.56 89 ALA A CA 1
ATOM 667 C C . ALA A 1 89 ? -11.240 23.186 36.981 1.00 62.56 89 ALA A C 1
ATOM 669 O O . ALA A 1 89 ? -10.495 23.308 37.955 1.00 62.56 89 ALA A O 1
ATOM 670 N N . GLU A 1 90 ? -12.116 24.111 36.600 1.00 60.00 90 GLU A N 1
ATOM 671 C CA . GLU A 1 90 ? -12.556 25.175 37.476 1.00 60.00 90 GLU A CA 1
ATOM 672 C C . GLU A 1 90 ? -13.061 24.442 38.721 1.00 60.00 90 GLU A C 1
ATOM 674 O O . GLU A 1 90 ? -13.968 23.614 38.594 1.00 60.00 90 GLU A O 1
ATOM 679 N N . PRO A 1 91 ? -12.377 24.573 39.872 1.00 67.81 91 PRO A N 1
ATOM 680 C CA . PRO A 1 91 ? -12.792 23.861 41.063 1.00 67.81 91 PRO A CA 1
ATOM 681 C C . PRO A 1 91 ? -14.219 24.302 41.364 1.00 67.81 91 PRO A C 1
ATOM 683 O O . PRO A 1 91 ? -14.504 25.501 41.313 1.00 67.81 91 PRO A O 1
ATOM 686 N N . ASP A 1 92 ? -15.098 23.331 41.630 1.00 60.75 92 ASP A N 1
ATOM 687 C CA . ASP A 1 92 ? -16.478 23.595 42.031 1.00 60.75 92 ASP A CA 1
ATOM 688 C C . ASP A 1 92 ? -16.493 24.754 43.042 1.00 60.75 92 ASP A C 1
ATOM 690 O O . ASP A 1 92 ? -15.662 24.760 43.964 1.00 60.75 92 ASP A O 1
ATOM 694 N N . PRO A 1 93 ? -17.368 25.762 42.867 1.00 65.38 93 PRO A N 1
ATOM 695 C CA . PRO A 1 93 ? -17.351 26.938 43.718 1.00 65.38 93 PRO A CA 1
ATOM 696 C C . PRO A 1 93 ? -17.461 26.497 45.184 1.00 65.38 93 PRO A C 1
ATOM 698 O O . PRO A 1 93 ? -18.331 25.678 45.503 1.00 65.38 93 PRO A O 1
ATOM 701 N N . PRO A 1 94 ? -16.595 27.002 46.082 1.00 61.75 94 PRO A N 1
ATOM 702 C CA . PRO A 1 94 ? -16.662 26.638 47.483 1.00 61.75 94 PRO A CA 1
ATOM 703 C C . PRO A 1 94 ? -18.029 27.037 48.038 1.00 61.75 94 PRO A C 1
ATOM 705 O O . PRO A 1 94 ? -18.384 28.213 48.094 1.00 61.75 94 PRO A O 1
ATOM 708 N N . LEU A 1 95 ? -18.803 26.034 48.447 1.00 66.25 95 LEU A N 1
ATOM 709 C CA . LEU A 1 95 ? -19.970 26.223 49.293 1.00 66.25 95 LEU A CA 1
ATOM 710 C C . LEU A 1 95 ? -19.482 26.456 50.724 1.00 66.25 95 LEU A C 1
ATOM 712 O O . LEU A 1 95 ? -19.528 25.525 51.520 1.00 66.25 95 LEU A O 1
ATOM 716 N N . ASP A 1 96 ? -18.994 27.657 51.047 1.00 52.81 96 ASP A N 1
ATOM 717 C CA . ASP A 1 96 ? -19.155 28.180 52.408 1.00 52.81 96 ASP A CA 1
ATOM 718 C C . ASP A 1 96 ? -18.830 29.673 52.556 1.00 52.81 96 ASP A C 1
ATOM 720 O O . ASP A 1 96 ? -17.806 30.158 52.079 1.00 52.81 96 ASP A O 1
ATOM 724 N N . GLY A 1 97 ? -19.703 30.349 53.305 1.00 59.00 97 GLY A N 1
ATOM 725 C CA . GLY A 1 97 ? -19.392 31.503 54.148 1.00 59.00 97 GLY A CA 1
ATOM 726 C C . GLY A 1 97 ? -18.828 32.761 53.493 1.00 59.00 97 GLY A C 1
ATOM 727 O O . GLY A 1 97 ? -17.648 33.065 53.665 1.00 59.00 97 GLY A O 1
ATOM 728 N N . ASP A 1 98 ? -19.691 33.584 52.889 1.00 46.94 98 ASP A N 1
ATOM 729 C CA . ASP A 1 98 ? -19.390 35.014 52.767 1.00 46.94 98 ASP A CA 1
ATOM 730 C C . ASP A 1 98 ? -19.414 35.654 54.164 1.00 46.94 98 ASP A C 1
ATOM 732 O O . ASP A 1 98 ? -20.459 35.967 54.738 1.00 46.94 98 ASP A O 1
ATOM 736 N N . HIS A 1 99 ? -18.220 35.790 54.731 1.00 56.47 99 HIS A N 1
ATOM 737 C CA . HIS A 1 99 ? -17.911 36.784 55.738 1.00 56.47 99 HIS A CA 1
ATOM 738 C C . HIS A 1 99 ? -17.719 38.150 55.061 1.00 56.47 99 HIS A C 1
ATOM 740 O O . HIS A 1 99 ? -16.623 38.497 54.625 1.00 56.47 99 HIS A O 1
ATOM 746 N N . GLY A 1 100 ? -18.763 38.970 55.105 1.00 47.62 100 GLY A N 1
ATOM 747 C CA . GLY A 1 100 ? -18.699 40.431 55.068 1.00 47.62 100 GLY A CA 1
ATOM 748 C C . GLY A 1 100 ? -19.897 40.940 55.872 1.00 47.62 100 GLY A C 1
ATOM 749 O O . GLY A 1 100 ? -20.991 40.422 55.726 1.00 47.62 100 GLY A O 1
ATOM 750 N N . HIS A 1 101 ? -19.814 41.884 56.797 1.00 50.00 101 HIS A N 1
ATOM 751 C CA . HIS A 1 101 ? -19.025 43.097 56.819 1.00 50.00 101 HIS A CA 1
ATOM 752 C C . HIS A 1 101 ? -19.041 43.658 58.253 1.00 50.00 101 HIS A C 1
ATOM 754 O O . HIS A 1 101 ? -19.924 43.352 59.050 1.00 50.00 101 HIS A O 1
ATOM 760 N N . VAL A 1 102 ? -18.021 44.453 58.546 1.00 55.25 102 VAL A N 1
ATOM 761 C CA . VAL A 1 102 ? -17.679 45.086 59.821 1.00 55.25 102 VAL A CA 1
ATOM 762 C C . VAL A 1 102 ? -18.766 46.061 60.295 1.00 55.25 102 VAL A C 1
ATOM 764 O O . VAL A 1 102 ? -19.409 46.722 59.482 1.00 55.25 102 VAL A O 1
ATOM 767 N N . ASP A 1 103 ? -18.922 46.156 61.617 1.00 52.38 103 ASP A N 1
ATOM 768 C CA . ASP A 1 103 ? -19.762 47.115 62.339 1.00 52.38 103 ASP A CA 1
ATOM 769 C C . ASP A 1 103 ? -19.521 48.572 61.905 1.00 52.38 103 ASP A C 1
ATOM 771 O O . ASP A 1 103 ? -18.369 48.998 61.831 1.00 52.38 103 ASP A O 1
ATOM 775 N N . HIS A 1 104 ? -20.588 49.363 61.736 1.00 54.47 104 HIS A N 1
ATOM 776 C CA . HIS A 1 104 ? -20.620 50.780 62.127 1.00 54.47 104 HIS A CA 1
ATOM 777 C C . HIS A 1 104 ? -22.059 51.292 62.296 1.00 54.47 104 HIS A C 1
ATOM 779 O O . HIS A 1 104 ? -23.005 50.808 61.680 1.00 54.47 104 HIS A O 1
ATOM 785 N N . GLU A 1 105 ? -22.161 52.237 63.218 1.00 53.16 105 GLU A N 1
ATOM 786 C CA . GLU A 1 105 ? -23.307 52.652 64.017 1.00 53.16 105 GLU A CA 1
ATOM 787 C C . GLU A 1 105 ? -24.249 53.666 63.323 1.00 53.16 105 GLU A C 1
ATOM 789 O O . GLU A 1 105 ? -23.971 54.156 62.231 1.00 53.16 105 GLU A O 1
ATOM 794 N N . ASP A 1 106 ? -25.324 54.003 64.050 1.00 51.66 106 ASP A N 1
ATOM 795 C CA . ASP A 1 106 ? -26.170 55.210 63.969 1.00 51.66 106 ASP A CA 1
ATOM 796 C C . ASP A 1 106 ? -27.223 55.353 62.847 1.00 51.66 106 ASP A C 1
ATOM 798 O O . ASP A 1 106 ? -26.941 55.713 61.710 1.00 51.66 106 ASP A O 1
ATOM 802 N N . GLU A 1 107 ? -28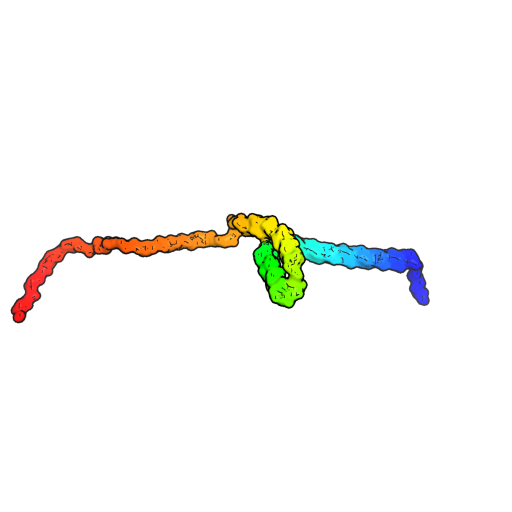.510 55.201 63.197 1.00 60.94 107 GLU A N 1
ATOM 803 C CA . GLU A 1 107 ? -29.376 56.328 63.622 1.00 60.94 107 GLU A CA 1
ATOM 804 C C . GLU A 1 107 ? -30.857 55.867 63.748 1.00 60.94 107 GLU A C 1
ATOM 806 O O . GLU A 1 107 ? -31.363 55.155 62.876 1.00 60.94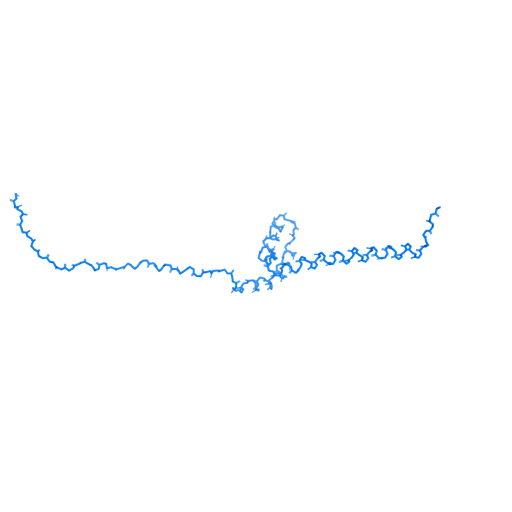 107 GLU A O 1
ATOM 811 N N . PRO A 1 108 ? -31.604 56.267 64.801 1.00 64.75 108 PRO A N 1
ATOM 812 C CA . PRO A 1 108 ? -33.008 55.907 64.977 1.00 64.75 108 PRO A CA 1
ATOM 813 C C . PRO A 1 108 ? -33.949 56.981 64.409 1.00 64.75 108 PRO A C 1
ATOM 815 O O . PRO A 1 108 ? -33.876 58.140 64.806 1.00 64.75 108 PRO A O 1
ATOM 818 N N . ARG A 1 109 ? -34.905 56.587 63.562 1.00 57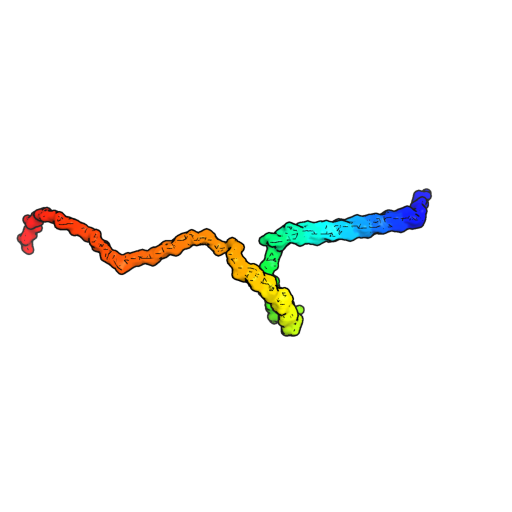.34 109 ARG A N 1
ATOM 819 C CA . ARG A 1 109 ? -36.149 57.317 63.223 1.00 57.34 109 ARG A CA 1
ATOM 820 C C . ARG A 1 109 ? -37.128 56.282 62.661 1.00 57.34 109 ARG A C 1
ATOM 822 O O . ARG A 1 109 ? -36.711 55.440 61.884 1.00 57.34 109 ARG A O 1
ATOM 829 N N . ASP A 1 110 ? -38.419 56.230 62.930 1.00 63.47 110 ASP A N 1
ATOM 830 C CA . ASP A 1 110 ? -39.392 57.046 63.646 1.00 63.47 110 ASP A CA 1
ATOM 831 C C . ASP A 1 110 ? -40.629 56.126 63.727 1.00 63.47 110 ASP A C 1
ATOM 833 O O . ASP A 1 110 ? -40.957 55.437 62.755 1.00 63.47 110 ASP A O 1
ATOM 837 N N . GLY A 1 111 ? -41.240 56.028 64.905 1.00 65.56 111 GLY A N 1
ATOM 838 C CA . GLY A 1 111 ? -42.370 55.145 65.162 1.00 65.56 111 GLY A CA 1
ATOM 839 C C . GLY A 1 111 ? -43.672 55.798 64.719 1.00 65.56 111 GLY A C 1
ATOM 840 O O . GLY A 1 111 ? -44.020 56.878 65.191 1.00 65.56 111 GLY A O 1
ATOM 841 N N . ARG A 1 112 ? -44.411 55.106 63.853 1.00 59.03 112 ARG A N 1
ATOM 842 C CA . ARG A 1 112 ? -45.822 55.377 63.582 1.00 59.03 112 ARG A CA 1
ATOM 843 C C . ARG A 1 112 ? -46.673 54.235 64.118 1.00 59.03 112 ARG A C 1
ATOM 845 O O . ARG A 1 112 ? -46.226 53.076 63.976 1.00 59.03 112 ARG A O 1
#

Sequence (112 aa):
MLTIPPMAQAALLFALILALAAGAFWLVRSWTGRDAEDGPEASELLTKFREVHSRGGLSDDEFRTIKTKLAPELGAEGLPEKSGTPTPAEPDPPLDGDHGHVDHEDEPRDGR

Organism: NCBI:txid2527991

Nearest PDB structures (foldseek):
  6o35-assembly1_A  TM=4.115E-01  e=2.240E+00  synthetic construct
  4gof-assembly1_B  TM=4.799E-01  e=2.740E+00  Homo sapiens
  6o35-assembly1_B-2  TM=4.129E-01  e=3.585E+00  synthetic construct
  6o35-assembly1_C-2  TM=4.189E-01  e=3.834E+00  synthetic construct

Solvent-accessible surface area (backbone atoms only — not comparable to full-atom values): 7310 Å² total; per-residue (Å²): 134,91,80,75,54,69,67,57,53,51,51,51,53,50,51,50,51,49,50,51,51,51,49,52,51,48,52,56,50,57,48,62,71,54,39,81,83,68,47,80,48,53,66,55,50,52,50,52,53,51,55,38,34,77,74,66,76,39,54,74,69,58,50,50,51,51,52,63,67,40,49,64,51,41,62,58,66,70,55,91,79,89,86,69,81,79,70,72,75,75,71,77,79,80,91,70,78,89,86,77,80,82,90,82,86,90,84,93,84,80,91,128

Radius of gyration: 35.86 Å; Cα contacts (8 Å, |Δi|>4): 22; chains: 1; bounding box: 62×73×108 Å

Mean predicted aligned error: 19.29 Å

Secondary structure (DSSP, 8-state):
-----HHHHHHHHHHHHHHHHHHHHHHHHHHHTTHHHHSPPHHHHHHHHHHHHHTTSS-HHHHHHHHHHHHHHHHHHTS--S-------------S----------------